Protein AF-0000000071017283 (afdb_homodimer)

Secondary structure (DSSP, 8-state):
-HHHHHHHHHHHHHHHHHHHHHS---HHHHHHHHHHH-TTSS-SHHHHHHHHHHHHHHHHHHHHHHHH-/-HHHHHHHHHHHHHHHHHHHHHS---HHHHHHHHHHH-TTSS-SHHHHHHHHHHHHHHHHHHHHHHHH-

Foldseek 3Di:
DVQQVVLLVQLLVVQVVCCVVPVDGDSPVSSVVVCVVPVPYNPDPVSSVSSVVVNVVVVVVVVVVVVVD/DVQAVVLLVQLLVVQVVCCVVPVDGDSPVSSVVVCVVPVPYNPDPVSSVSSVVVNVVVVVVVVVVVVVD

Nearest PDB structures (foldseek):
  6d4f-assembly1_A  TM=9.561E-01  e=9.253E-03  Homo sapiens
  6d3f-assembly2_B  TM=9.675E-01  e=3.447E-02  Homo sapiens
  2h4v-assembly1_A  TM=8.924E-01  e=2.088E-02  Homo sapiens
  9e9u-assembly1_A  TM=7.235E-01  e=5.422E-01  synthetic construct
  6d4f-assembly1_A  TM=9.552E-01  e=6.217E-03  Homo sapiens

Organism: Stichopus japonicus (NCBI:txid307972)

pLDDT: mean 88.14, std 14.03, range [34.19, 97.69]

InterPro domains:
  IPR000242 Tyrosine-specific protein phosphatase, PTPase domain [PF00102] (1-55)
  IPR000387 Tyrosine-specific protein phosphatases domain [PS50056] (1-49)
  IPR029021 Protein-tyrosine phosphatase-like [G3DSA:3.90.190.10] (1-69)
  IPR029021 Protein-tyrosine phosphatase-like [SSF52799] (1-62)

Sequence (138 aa):
DGASRSGIYVTVCSEINRIKKRQTIHVFDTVKNMKVSNPNAIRTKEDYMMCHQLLNCYLTEMQDYDVIVDGASRSGIYVTVCSEINRIKKRQTIHVFDTVKNMKVSNPNAIRTKEDYMMCHQLLNCYLTEMQDYDVIV

Solvent-accessible surface area (backbone atoms only — not comparable to full-atom values): 7635 Å² total; per-residue (Å²): 106,78,48,40,53,51,33,37,47,53,46,42,46,54,39,54,51,36,32,73,74,68,68,46,83,55,67,67,61,47,48,56,57,51,28,74,82,36,74,63,34,48,76,46,72,66,45,52,50,48,39,52,51,52,51,48,46,51,49,59,54,48,55,56,48,63,66,71,101,105,77,47,39,51,53,32,36,48,54,45,44,46,53,40,52,48,36,34,73,76,67,68,48,82,56,66,67,60,48,49,57,58,49,30,74,81,35,75,63,34,49,76,47,72,66,46,52,49,48,39,52,50,52,52,48,43,50,50,58,55,49,56,56,48,62,67,71,100

Radius of gyration: 14.79 Å; Cα contacts (8 Å, |Δi|>4): 132; chains: 2; bounding box: 29×42×37 Å

Structure (mmCIF, N/CA/C/O backbone):
data_AF-0000000071017283-model_v1
#
loop_
_entity.id
_entity.type
_entity.pdbx_description
1 polymer 'Tyrosine specific protein phosphatases domain-containing protein'
#
loop_
_atom_site.group_PDB
_atom_site.id
_atom_site.type_symbol
_atom_site.label_atom_id
_atom_site.label_alt_id
_atom_site.label_comp_id
_atom_site.label_asym_id
_atom_site.label_entity_id
_atom_site.label_seq_id
_atom_site.pdbx_PDB_ins_code
_atom_site.Cartn_x
_atom_site.Cartn_y
_atom_site.Cartn_z
_atom_site.occupancy
_atom_site.B_iso_or_equiv
_atom_site.auth_seq_id
_atom_site.auth_comp_id
_atom_site.auth_asym_id
_atom_site.auth_atom_id
_atom_site.pdbx_PDB_model_num
ATOM 1 N N . ASP A 1 1 ? -0.747 11.289 9.062 1 64.62 1 ASP A N 1
ATOM 2 C CA . ASP A 1 1 ? -0.234 11.031 10.398 1 64.62 1 ASP A CA 1
ATOM 3 C C . ASP A 1 1 ? 0.114 9.555 10.578 1 64.62 1 ASP A C 1
ATOM 5 O O . ASP A 1 1 ? -0.165 8.734 9.703 1 64.62 1 ASP A O 1
ATOM 9 N N . GLY A 1 2 ? 1.075 9.422 11.633 1 72.12 2 GLY A N 1
ATOM 10 C CA . GLY A 1 2 ? 1.611 8.109 11.961 1 72.12 2 GLY A CA 1
ATOM 11 C C . GLY A 1 2 ? 0.539 7.051 12.109 1 72.12 2 GLY A C 1
ATOM 12 O O . GLY A 1 2 ? 0.711 5.918 11.656 1 72.12 2 GLY A O 1
ATOM 13 N N . ALA A 1 3 ? -0.661 7.352 12.586 1 72.12 3 ALA A N 1
ATOM 14 C CA . ALA A 1 3 ? -1.727 6.395 12.867 1 72.12 3 ALA A CA 1
ATOM 15 C C . ALA A 1 3 ? -2.387 5.914 11.578 1 72.12 3 ALA A C 1
ATOM 17 O O . ALA A 1 3 ? -2.695 4.727 11.438 1 72.12 3 ALA A O 1
ATOM 18 N N . SER A 1 4 ? -2.561 6.812 10.695 1 84.19 4 SER A N 1
ATOM 19 C CA . SER A 1 4 ? -3.172 6.473 9.414 1 84.19 4 SER A CA 1
ATOM 20 C C . SER A 1 4 ? -2.254 5.582 8.578 1 84.19 4 SER A C 1
ATOM 22 O O . SER A 1 4 ? -2.703 4.602 7.988 1 84.19 4 SER A O 1
ATOM 24 N N . ARG A 1 5 ? -1 5.801 8.695 1 88 5 ARG A N 1
ATOM 25 C CA . ARG A 1 5 ? -0.031 5.051 7.902 1 88 5 ARG A CA 1
ATOM 26 C C . ARG A 1 5 ? 0.057 3.604 8.375 1 88 5 ARG A C 1
ATOM 28 O O . ARG A 1 5 ? -0.007 2.674 7.566 1 88 5 ARG A O 1
ATOM 35 N N . SER A 1 6 ? 0.097 3.492 9.75 1 90.25 6 SER A N 1
ATOM 36 C CA . SER A 1 6 ? 0.152 2.148 10.312 1 90.25 6 SER A CA 1
ATOM 37 C C . SER A 1 6 ? -1.127 1.372 10.023 1 90.25 6 SER A C 1
ATOM 39 O O . SER A 1 6 ? -1.079 0.179 9.711 1 90.25 6 SER A O 1
ATOM 41 N N . GLY A 1 7 ? -2.193 2.088 10.125 1 94 7 GLY A N 1
ATOM 42 C CA . GLY A 1 7 ? -3.475 1.465 9.836 1 94 7 GLY A CA 1
ATOM 43 C C . GLY A 1 7 ? -3.58 0.961 8.406 1 94 7 GLY A C 1
ATOM 44 O O . GLY A 1 7 ? -4.055 -0.151 8.172 1 94 7 GLY A O 1
ATOM 45 N N . ILE A 1 8 ? -3.109 1.81 7.488 1 95.81 8 ILE A N 1
ATOM 46 C CA . ILE A 1 8 ? -3.127 1.431 6.082 1 95.81 8 ILE A CA 1
ATOM 47 C C . ILE A 1 8 ? -2.23 0.213 5.863 1 95.81 8 ILE A C 1
ATOM 49 O O . ILE A 1 8 ? -2.631 -0.75 5.207 1 95.81 8 ILE A O 1
ATOM 53 N N . TYR A 1 9 ? -1.138 0.232 6.434 1 96.06 9 TYR A N 1
ATOM 54 C CA . TYR A 1 9 ? -0.184 -0.864 6.301 1 96.06 9 TYR A CA 1
ATOM 55 C C . TYR A 1 9 ? -0.782 -2.17 6.812 1 96.06 9 TYR A C 1
ATOM 57 O O . TYR A 1 9 ? -0.77 -3.182 6.105 1 96.06 9 TYR A O 1
ATOM 65 N N . VAL A 1 10 ? -1.315 -2.158 8 1 96.06 10 VAL A N 1
ATOM 66 C CA . VAL A 1 10 ? -1.856 -3.363 8.617 1 96.06 10 VAL A CA 1
ATOM 67 C C . VAL A 1 10 ? -3.037 -3.879 7.797 1 96.06 10 VAL A C 1
ATOM 69 O O . VAL A 1 10 ? -3.16 -5.082 7.562 1 96.06 10 VAL A O 1
ATOM 72 N N . THR A 1 11 ? -3.91 -3.016 7.379 1 97.19 11 THR A N 1
ATOM 73 C CA . THR A 1 11 ? -5.082 -3.398 6.598 1 97.19 11 THR A CA 1
AT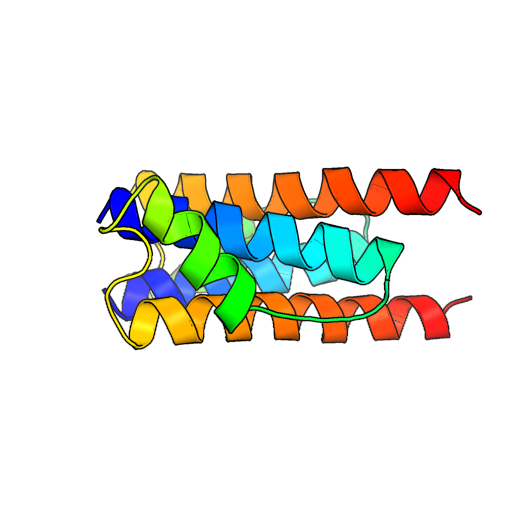OM 74 C C . THR A 1 11 ? -4.664 -4.059 5.289 1 97.19 11 THR A C 1
ATOM 76 O O . THR A 1 11 ? -5.133 -5.152 4.961 1 97.19 11 THR A O 1
ATOM 79 N N . VAL A 1 12 ? -3.707 -3.416 4.582 1 97.56 12 VAL A N 1
ATOM 80 C CA . VAL A 1 12 ? -3.303 -3.873 3.256 1 97.56 12 VAL A CA 1
ATOM 81 C C . VAL A 1 12 ? -2.564 -5.203 3.373 1 97.56 12 VAL A C 1
ATOM 83 O O . VAL A 1 12 ? -2.838 -6.141 2.619 1 97.56 12 VAL A O 1
ATOM 86 N N . CYS A 1 13 ? -1.699 -5.332 4.352 1 96.75 13 CYS A N 1
ATOM 87 C CA . CYS A 1 13 ? -0.951 -6.57 4.547 1 96.75 13 CYS A CA 1
ATOM 88 C C . CYS A 1 13 ? -1.883 -7.715 4.918 1 96.75 13 CYS A C 1
ATOM 90 O O . CYS A 1 13 ? -1.738 -8.828 4.41 1 96.75 13 CYS A O 1
ATOM 92 N N . SER A 1 14 ? -2.809 -7.449 5.789 1 96.62 14 SER A N 1
ATOM 93 C CA . SER A 1 14 ? -3.777 -8.461 6.199 1 96.62 14 SER A CA 1
ATOM 94 C C . SER A 1 14 ? -4.629 -8.922 5.02 1 96.62 14 SER A C 1
ATOM 96 O O . SER A 1 14 ? -4.906 -10.109 4.875 1 96.62 14 SER A O 1
ATOM 98 N N . GLU A 1 15 ? -5.016 -8.016 4.145 1 96.94 15 GLU A N 1
ATOM 99 C CA . GLU A 1 15 ? -5.859 -8.352 3.004 1 96.94 15 GLU A CA 1
ATOM 100 C C . GLU A 1 15 ? -5.078 -9.117 1.941 1 96.94 15 GLU A C 1
ATOM 102 O O . GLU A 1 15 ? -5.609 -10.031 1.307 1 96.94 15 GLU A O 1
ATOM 107 N N . ILE A 1 16 ? -3.816 -8.727 1.716 1 95 16 ILE A N 1
ATOM 108 C CA . ILE A 1 16 ? -2.986 -9.453 0.763 1 95 16 ILE A CA 1
ATOM 109 C C . ILE A 1 16 ? -2.828 -10.906 1.22 1 95 16 ILE A C 1
ATOM 111 O O . ILE A 1 16 ? -2.932 -11.828 0.412 1 95 16 ILE A O 1
ATOM 115 N N . ASN A 1 17 ? -2.605 -11.055 2.512 1 93.88 17 ASN A N 1
ATOM 116 C CA . ASN A 1 17 ? -2.508 -12.398 3.072 1 93.88 17 ASN A CA 1
ATOM 117 C C . ASN A 1 17 ? -3.793 -13.195 2.857 1 93.88 17 ASN A C 1
ATOM 119 O O . ASN A 1 17 ? -3.75 -14.375 2.506 1 93.88 17 ASN A O 1
ATOM 123 N N . ARG A 1 18 ? -4.906 -12.594 3.068 1 93.19 18 ARG A N 1
ATOM 124 C CA . ARG A 1 18 ? -6.211 -13.234 2.91 1 93.19 18 ARG A CA 1
ATOM 125 C C . ARG A 1 18 ? -6.453 -13.625 1.457 1 93.19 18 ARG A C 1
ATOM 127 O O . ARG A 1 18 ? -6.98 -14.711 1.181 1 93.19 18 ARG A O 1
ATOM 134 N N . ILE A 1 19 ? -6.105 -12.703 0.519 1 91.62 19 ILE A N 1
ATOM 135 C CA . ILE A 1 19 ? -6.273 -12.977 -0.905 1 91.62 19 ILE A CA 1
ATOM 136 C C . ILE A 1 19 ? -5.488 -14.227 -1.29 1 91.62 19 ILE A C 1
ATOM 138 O O . ILE A 1 19 ? -5.984 -15.07 -2.037 1 91.62 19 ILE A O 1
ATOM 142 N N . LYS A 1 20 ? -4.383 -14.305 -0.807 1 85.25 20 LYS A N 1
ATOM 143 C CA . LYS A 1 20 ? -3.512 -15.445 -1.096 1 85.25 20 LYS A CA 1
ATOM 144 C C . LYS A 1 20 ? -4.129 -16.75 -0.602 1 85.25 20 LYS A C 1
ATOM 146 O O . LYS A 1 20 ? -4.051 -17.766 -1.281 1 85.25 20 LYS A O 1
ATOM 151 N N . LYS A 1 21 ? -4.746 -16.688 0.571 1 88.88 21 LYS A N 1
ATOM 152 C CA . LYS A 1 21 ? -5.227 -17.891 1.242 1 88.88 21 LYS A CA 1
ATOM 153 C C . LYS A 1 21 ? -6.656 -18.219 0.822 1 88.88 21 LYS A C 1
ATOM 155 O O . LYS A 1 21 ? -7.016 -19.391 0.694 1 88.88 21 LYS A O 1
ATOM 160 N N . ARG A 1 22 ? -7.473 -17.188 0.656 1 90.12 22 ARG A N 1
ATOM 161 C CA . ARG A 1 22 ? -8.906 -17.406 0.522 1 90.12 22 ARG A CA 1
ATOM 162 C C . ARG A 1 22 ? -9.438 -16.797 -0.768 1 90.12 22 ARG A C 1
ATOM 164 O O . ARG A 1 22 ? -10.594 -17 -1.131 1 90.12 22 ARG A O 1
ATOM 171 N N . GLN A 1 23 ? -8.688 -15.969 -1.414 1 90.38 23 GLN A N 1
ATOM 172 C CA . GLN A 1 23 ? -9.078 -15.297 -2.65 1 90.38 23 GLN A CA 1
ATOM 173 C C . GLN A 1 23 ? -10.289 -14.398 -2.43 1 90.38 23 GLN A C 1
ATOM 175 O O . GLN A 1 23 ? -11.219 -14.383 -3.246 1 90.38 23 GLN A O 1
ATOM 180 N N . THR A 1 24 ? -10.336 -13.852 -1.323 1 93.69 24 THR A N 1
ATOM 181 C CA . THR A 1 24 ? -11.383 -12.898 -0.967 1 93.69 24 THR A CA 1
ATOM 182 C C . THR A 1 24 ? -10.781 -11.641 -0.339 1 93.69 24 THR A C 1
ATOM 184 O O . THR A 1 24 ? -9.633 -11.648 0.093 1 93.69 24 THR A O 1
ATOM 187 N N . ILE A 1 25 ? -11.594 -10.531 -0.372 1 95.19 25 ILE A N 1
ATOM 188 C CA . ILE A 1 25 ? -11.18 -9.258 0.211 1 95.19 25 ILE A CA 1
ATOM 189 C C . ILE A 1 25 ? -12.289 -8.719 1.113 1 95.19 25 ILE A C 1
ATOM 191 O O . ILE A 1 25 ? -13.461 -8.711 0.727 1 95.19 25 ILE A O 1
ATOM 195 N N . HIS A 1 26 ? -11.922 -8.297 2.367 1 96.81 26 HIS A N 1
ATOM 196 C CA . HIS A 1 26 ? -12.859 -7.75 3.344 1 96.81 26 HIS A CA 1
ATOM 197 C C . HIS A 1 26 ? -12.258 -6.543 4.062 1 96.81 26 HIS A C 1
ATOM 199 O O . HIS A 1 26 ? -12.055 -6.582 5.277 1 96.81 26 HIS A O 1
ATOM 205 N N . VAL A 1 27 ? -12.102 -5.457 3.32 1 97 27 VAL A N 1
ATOM 206 C CA . VAL A 1 27 ? -11.422 -4.285 3.852 1 97 27 VAL 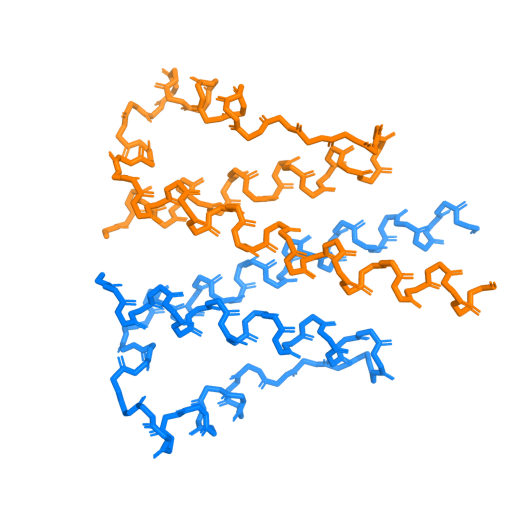A CA 1
ATOM 207 C C . VAL A 1 27 ? -12.219 -3.701 5.016 1 97 27 VAL A C 1
ATOM 209 O O . VAL A 1 27 ? -11.648 -3.354 6.055 1 97 27 VAL A O 1
ATOM 212 N N . PHE A 1 28 ? -13.555 -3.674 4.844 1 95.12 28 PHE A N 1
ATOM 213 C CA . PHE A 1 28 ? -14.398 -3.086 5.875 1 95.12 28 PHE A CA 1
ATOM 214 C C . PHE A 1 28 ? -14.258 -3.846 7.191 1 95.12 28 PHE A C 1
ATOM 216 O O . PHE A 1 28 ? -14.047 -3.24 8.242 1 95.12 28 PHE A O 1
ATOM 223 N N . ASP A 1 29 ? -14.352 -5.129 7.086 1 96.75 29 ASP A N 1
ATOM 224 C CA . ASP A 1 29 ? -14.25 -5.957 8.281 1 96.75 29 ASP A CA 1
ATOM 225 C C . ASP A 1 29 ? -12.852 -5.867 8.891 1 96.75 29 ASP A C 1
ATOM 227 O O . ASP A 1 29 ? -12.703 -5.863 10.117 1 96.75 29 ASP A O 1
ATOM 231 N N . THR A 1 30 ? -11.867 -5.883 8.055 1 96.88 30 THR A N 1
ATOM 232 C CA . THR A 1 30 ? -10.492 -5.785 8.523 1 96.88 30 THR A CA 1
ATOM 233 C C . THR A 1 30 ? -10.266 -4.484 9.297 1 96.88 30 THR A C 1
ATOM 235 O O . THR A 1 30 ? -9.695 -4.492 10.383 1 96.88 30 THR A O 1
ATOM 238 N N . VAL A 1 31 ? -10.758 -3.361 8.766 1 96.19 31 VAL A N 1
ATOM 239 C CA . VAL A 1 31 ? -10.617 -2.057 9.406 1 96.19 31 VAL A CA 1
ATOM 240 C C . VAL A 1 31 ? -11.414 -2.033 10.711 1 96.19 31 VAL A C 1
ATOM 242 O O . VAL A 1 31 ? -10.93 -1.538 11.734 1 96.19 31 VAL A O 1
ATOM 245 N N . LYS A 1 32 ? -12.609 -2.484 10.625 1 95.56 32 LYS A N 1
ATOM 246 C CA . LYS A 1 32 ? -13.461 -2.547 11.812 1 95.56 32 LYS A CA 1
ATOM 247 C C . LYS A 1 32 ? -12.758 -3.283 12.945 1 95.56 32 LYS A C 1
ATOM 249 O O . LYS A 1 32 ? -12.766 -2.822 14.094 1 95.56 32 LYS A O 1
ATOM 254 N N . ASN A 1 33 ? -12.203 -4.43 12.648 1 95.62 33 ASN A N 1
ATOM 255 C CA . ASN A 1 33 ? -11.492 -5.227 13.648 1 95.62 33 ASN A CA 1
ATOM 256 C C . ASN A 1 33 ? -10.25 -4.504 14.156 1 95.62 33 ASN A C 1
ATOM 258 O O . ASN A 1 33 ? -9.93 -4.574 15.344 1 95.62 33 ASN A O 1
ATOM 262 N N . MET A 1 34 ? -9.5 -3.912 13.258 1 93.88 34 MET A N 1
ATOM 263 C CA . MET A 1 34 ? -8.297 -3.16 13.609 1 93.88 34 MET A CA 1
ATOM 264 C C . MET A 1 34 ? -8.625 -2.025 14.578 1 93.88 34 MET A C 1
ATOM 266 O O . MET A 1 34 ? -7.852 -1.732 15.484 1 93.88 34 MET A O 1
ATOM 270 N N . LYS A 1 35 ? -9.797 -1.426 14.477 1 94.19 35 LYS A N 1
ATOM 271 C CA . LYS A 1 35 ? -10.188 -0.267 15.273 1 94.19 35 LYS A CA 1
ATOM 272 C C . LYS A 1 35 ? -10.578 -0.679 16.688 1 94.19 35 LYS A C 1
ATOM 274 O O . LYS A 1 35 ? -10.656 0.163 17.578 1 94.19 35 LYS A O 1
ATOM 279 N N . VAL A 1 36 ? -10.836 -1.895 16.875 1 94.31 36 VAL A N 1
ATOM 280 C CA . VAL A 1 36 ? -11.062 -2.404 18.219 1 94.31 36 VAL A CA 1
ATOM 281 C C . VAL A 1 36 ? -9.836 -2.123 19.094 1 94.31 36 VAL A C 1
ATOM 283 O O . VAL A 1 36 ? -9.969 -1.748 20.266 1 94.31 36 VAL A O 1
ATOM 286 N N . SER A 1 37 ? -8.625 -2.367 18.484 1 91.62 37 SER A N 1
ATOM 287 C CA . SER A 1 37 ? -7.379 -2.162 19.219 1 91.62 37 SER A CA 1
ATOM 288 C C . SER A 1 37 ? -6.863 -0.737 19.047 1 91.62 37 SER A C 1
ATOM 290 O O . SER A 1 37 ? -6.172 -0.21 19.922 1 91.62 37 SER A O 1
ATOM 292 N N . ASN A 1 38 ? -7.09 -0.089 17.969 1 92.62 38 ASN A N 1
ATOM 293 C CA . ASN A 1 38 ? -6.672 1.276 17.672 1 92.62 38 ASN A CA 1
ATOM 294 C C . ASN A 1 38 ? -7.789 2.072 17 1 92.62 38 ASN A C 1
ATOM 296 O O . ASN A 1 38 ? -7.859 2.143 15.773 1 92.62 38 ASN A O 1
ATOM 300 N N . PRO A 1 39 ? -8.586 2.68 17.766 1 92.5 39 PRO A N 1
ATOM 301 C CA . PRO A 1 39 ? -9.758 3.383 17.25 1 92.5 39 PRO A CA 1
ATOM 302 C C . PRO A 1 39 ? -9.383 4.512 16.281 1 92.5 39 PRO A C 1
ATOM 304 O O . PRO A 1 39 ? -10.234 4.977 15.516 1 92.5 39 PRO A O 1
ATOM 307 N N . ASN A 1 40 ? -8.117 4.852 16.281 1 90.12 40 ASN A N 1
ATOM 308 C CA . ASN A 1 40 ? -7.711 5.996 15.461 1 90.12 40 ASN A CA 1
ATOM 309 C C . ASN A 1 40 ? -7.027 5.551 14.172 1 90.12 40 ASN A C 1
ATOM 311 O O . ASN A 1 40 ? -6.512 6.379 13.422 1 90.12 40 ASN A O 1
ATOM 315 N N . ALA A 1 41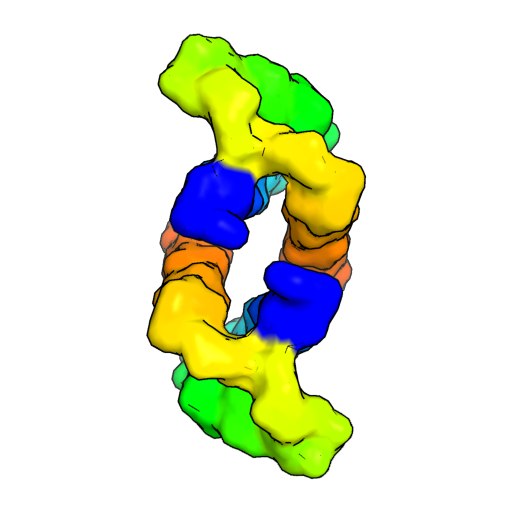 ? -7.086 4.23 14.031 1 89.5 41 ALA A N 1
ATOM 316 C CA . ALA A 1 41 ? -6.547 3.721 12.773 1 89.5 41 ALA A CA 1
ATOM 317 C C . ALA A 1 41 ? -7.48 4.031 11.609 1 89.5 41 ALA A C 1
ATOM 319 O O . ALA A 1 41 ? -8.703 3.912 11.734 1 89.5 41 ALA A O 1
ATOM 320 N N . ILE A 1 42 ? -7.004 4.414 10.539 1 89.56 42 ILE A N 1
ATOM 321 C CA . ILE A 1 42 ? -7.789 4.688 9.344 1 89.56 42 ILE A CA 1
ATOM 322 C C . ILE A 1 42 ? -8.914 5.668 9.68 1 89.56 42 ILE A C 1
ATOM 324 O O . ILE A 1 42 ? -10.023 5.25 10.023 1 89.56 42 ILE A O 1
ATOM 328 N N . ARG A 1 43 ? -8.844 6.832 9.602 1 85.88 43 ARG A N 1
ATOM 329 C CA . ARG A 1 43 ? -9.766 7.84 10.109 1 85.88 43 ARG A CA 1
ATOM 330 C C . ARG A 1 43 ? -10.492 8.539 8.969 1 85.88 43 ARG A C 1
ATOM 332 O O . ARG A 1 43 ? -11.664 8.914 9.109 1 85.88 43 ARG A O 1
ATOM 339 N N . THR A 1 44 ? -9.867 8.695 7.977 1 87.44 44 THR A N 1
ATOM 340 C CA . THR A 1 44 ? -10.453 9.508 6.914 1 87.44 44 THR A CA 1
ATOM 341 C C . THR A 1 44 ? -10.883 8.633 5.742 1 87.44 44 THR A C 1
ATOM 343 O O . THR A 1 44 ? -10.398 7.516 5.582 1 87.44 44 THR A O 1
ATOM 346 N N . LYS A 1 45 ? -11.828 9.109 5.012 1 91 45 LYS A N 1
ATOM 347 C CA . LYS A 1 45 ? -12.227 8.477 3.758 1 91 45 LYS A CA 1
ATOM 348 C C . LYS A 1 45 ? -11.023 8.266 2.842 1 91 45 LYS A C 1
ATOM 350 O O . LYS A 1 45 ? -10.953 7.27 2.117 1 91 45 LYS A O 1
ATOM 355 N N . GLU A 1 46 ? -10.133 9.203 2.857 1 90.69 46 GLU A N 1
ATOM 356 C CA . GLU A 1 46 ? -8.938 9.117 2.02 1 90.69 46 GLU A CA 1
ATOM 357 C C . GLU A 1 46 ? -8.062 7.934 2.418 1 90.69 46 GLU A C 1
ATOM 359 O O . GLU A 1 46 ? -7.48 7.27 1.561 1 90.69 46 GLU A O 1
ATOM 364 N N . ASP A 1 47 ? -7.98 7.691 3.695 1 92.69 47 ASP A N 1
ATOM 365 C CA . ASP A 1 47 ? -7.234 6.531 4.176 1 92.69 47 ASP A CA 1
ATOM 366 C C . ASP A 1 47 ? -7.852 5.23 3.662 1 92.69 47 ASP A C 1
ATOM 368 O O . ASP A 1 47 ? -7.137 4.324 3.23 1 92.69 47 ASP A O 1
ATOM 372 N N . TYR A 1 48 ? -9.18 5.281 3.75 1 93.25 48 TYR A N 1
ATOM 373 C CA . TYR A 1 48 ? -9.914 4.102 3.303 1 93.25 48 TYR A CA 1
ATOM 374 C C . TYR A 1 48 ? -9.719 3.873 1.808 1 93.25 48 TYR A C 1
ATOM 376 O O . TYR A 1 48 ? -9.492 2.744 1.372 1 93.25 48 TYR A O 1
ATOM 384 N N . MET A 1 49 ? -9.797 4.871 1.073 1 94.5 49 MET A N 1
ATOM 385 C CA . MET A 1 49 ? -9.609 4.801 -0.374 1 94.5 49 MET A CA 1
ATOM 386 C C . MET A 1 49 ? -8.203 4.324 -0.72 1 94.5 49 MET A C 1
ATOM 388 O O . MET A 1 49 ? -8.016 3.562 -1.671 1 94.5 49 MET A O 1
ATOM 392 N N . MET A 1 50 ? -7.246 4.746 0.025 1 95.12 50 MET A N 1
ATOM 393 C CA . MET A 1 50 ? -5.867 4.328 -0.204 1 95.12 50 MET A CA 1
ATOM 394 C C . MET A 1 50 ? -5.719 2.818 -0.043 1 95.12 50 MET A C 1
ATOM 396 O O . MET A 1 50 ? -5.016 2.174 -0.822 1 95.12 50 MET A O 1
ATOM 400 N N . CYS A 1 51 ? -6.375 2.22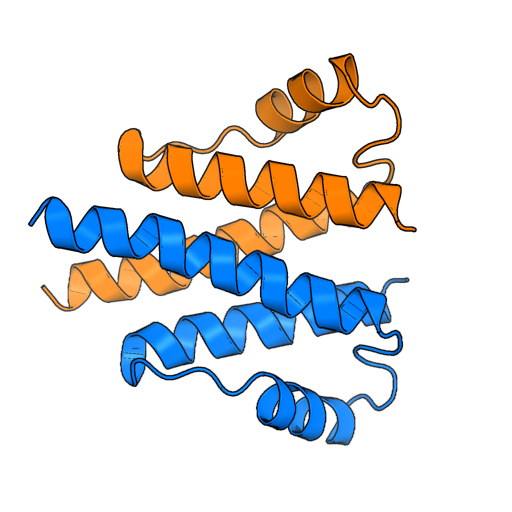1 0.937 1 96.88 51 CYS A N 1
ATOM 401 C CA . CYS A 1 51 ? -6.367 0.773 1.117 1 96.88 51 CYS A CA 1
ATOM 402 C C . CYS A 1 51 ? -6.887 0.065 -0.127 1 96.88 51 CYS A C 1
ATOM 404 O O . CYS A 1 51 ? -6.258 -0.868 -0.626 1 96.88 51 CYS A O 1
ATOM 406 N N . HIS A 1 52 ? -7.98 0.614 -0.618 1 97.12 52 HIS A N 1
ATOM 407 C CA . HIS A 1 52 ? -8.586 0.008 -1.798 1 97.12 52 HIS A CA 1
ATOM 408 C C . HIS A 1 52 ? -7.68 0.153 -3.018 1 97.12 52 HIS A C 1
ATOM 410 O O . HIS A 1 52 ? -7.535 -0.785 -3.805 1 97.12 52 HIS A O 1
ATOM 416 N N . GLN A 1 53 ? -7.152 1.24 -3.195 1 96.94 53 GLN A N 1
ATOM 417 C CA . GLN A 1 53 ? -6.289 1.499 -4.344 1 96.94 53 GLN A CA 1
ATOM 418 C C . GLN A 1 53 ? -5.082 0.566 -4.344 1 96.94 53 GLN A C 1
ATOM 420 O O . GLN A 1 53 ? -4.754 -0.035 -5.367 1 96.94 53 GLN A O 1
ATOM 425 N N . LEU A 1 54 ? -4.426 0.43 -3.232 1 97.69 54 LEU A N 1
ATOM 426 C CA . LEU A 1 54 ? -3.246 -0.423 -3.117 1 97.69 54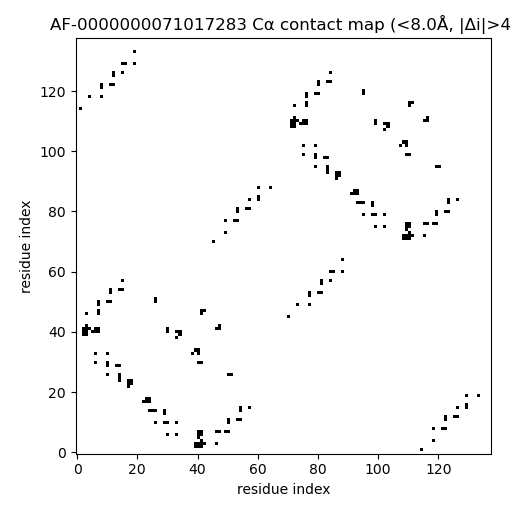 LEU A CA 1
ATOM 427 C C . LEU A 1 54 ? -3.605 -1.884 -3.367 1 97.69 54 LEU A C 1
ATOM 429 O O . LEU A 1 54 ? -2.883 -2.594 -4.07 1 97.69 54 LEU A O 1
ATOM 433 N N . LEU A 1 55 ? -4.762 -2.334 -2.826 1 96.88 55 LEU A N 1
ATOM 434 C CA . LEU A 1 55 ? -5.191 -3.717 -3.004 1 96.88 55 LEU A CA 1
ATOM 435 C C . LEU A 1 55 ? -5.582 -3.982 -4.453 1 96.88 55 LEU A C 1
ATOM 437 O O . LEU A 1 55 ? -5.324 -5.066 -4.984 1 96.88 55 LEU A O 1
ATOM 441 N N . ASN A 1 56 ? -6.195 -2.98 -5.094 1 95.62 56 ASN A N 1
ATOM 442 C CA . ASN A 1 56 ? -6.512 -3.107 -6.512 1 95.62 56 ASN A CA 1
ATOM 443 C C . ASN A 1 56 ? -5.25 -3.215 -7.363 1 95.62 56 ASN A C 1
ATOM 445 O O . ASN A 1 56 ? -5.203 -3.988 -8.32 1 95.62 56 ASN A O 1
ATOM 449 N N . CYS A 1 57 ? -4.285 -2.418 -7.078 1 95.56 57 CYS A N 1
ATOM 450 C CA . CYS A 1 57 ? -2.994 -2.512 -7.75 1 95.56 57 CYS A CA 1
ATOM 451 C C . CYS A 1 57 ? -2.412 -3.914 -7.617 1 95.56 57 CYS A C 1
ATOM 453 O O . CYS A 1 57 ? -1.973 -4.504 -8.609 1 95.56 57 CYS A O 1
ATOM 455 N N . TYR A 1 58 ? -2.418 -4.426 -6.41 1 94.25 58 TYR A N 1
ATOM 456 C CA . TYR A 1 58 ? -1.925 -5.773 -6.152 1 94.25 58 TYR A CA 1
ATOM 457 C C . TYR A 1 58 ? -2.66 -6.797 -7.016 1 94.25 58 TYR A C 1
ATOM 459 O O . TYR A 1 58 ? -2.033 -7.637 -7.66 1 94.25 58 TYR A O 1
ATOM 467 N N . LEU A 1 59 ? -3.926 -6.773 -7.066 1 91.25 59 LEU A N 1
ATOM 468 C CA . LEU A 1 59 ? -4.754 -7.723 -7.801 1 91.25 59 LEU A CA 1
ATOM 469 C C . LEU A 1 59 ? -4.5 -7.621 -9.305 1 91.25 59 LEU A C 1
ATOM 471 O O . LEU A 1 59 ? -4.434 -8.641 -9.992 1 91.25 59 LEU A O 1
ATOM 475 N N . THR A 1 60 ? -4.398 -6.41 -9.75 1 92.19 60 THR A N 1
ATOM 476 C CA . THR A 1 60 ? -4.164 -6.172 -11.172 1 92.19 60 THR A CA 1
ATOM 477 C C . THR A 1 60 ? -2.826 -6.762 -11.602 1 92.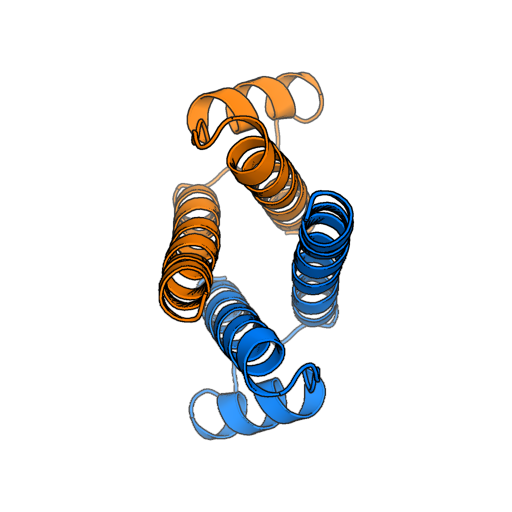19 60 THR A C 1
ATOM 479 O O . THR A 1 60 ? -2.736 -7.406 -12.648 1 92.19 60 THR A O 1
ATOM 482 N N . GLU A 1 61 ? -1.851 -6.594 -10.766 1 88.25 61 GLU A N 1
ATOM 483 C CA . GLU A 1 61 ? -0.521 -7.09 -11.109 1 88.25 61 GLU A CA 1
ATOM 484 C C . GLU A 1 61 ? -0.436 -8.602 -10.945 1 88.25 61 GLU A C 1
ATOM 486 O O . GLU A 1 61 ? 0.295 -9.273 -11.68 1 88.25 61 GLU A O 1
ATOM 491 N N . MET A 1 62 ? -1.144 -9.227 -9.969 1 81.19 62 MET A N 1
ATOM 492 C CA . MET A 1 62 ? -1.157 -10.672 -9.742 1 81.19 62 MET A CA 1
ATOM 493 C C . MET A 1 62 ? -1.869 -11.398 -10.875 1 81.19 62 MET A C 1
ATOM 495 O O . MET A 1 62 ? -1.516 -12.523 -11.219 1 81.19 62 MET A O 1
ATOM 499 N N . GLN A 1 63 ? -2.977 -10.844 -11.32 1 77.75 63 GLN A N 1
ATOM 500 C CA . GLN A 1 63 ? -3.695 -11.453 -12.43 1 77.75 63 GLN A CA 1
ATOM 501 C C . GLN A 1 63 ? -2.791 -11.617 -13.648 1 77.75 63 GLN A C 1
ATOM 503 O O . GLN A 1 63 ? -2.902 -12.594 -14.391 1 77.75 63 GLN A O 1
ATOM 508 N N . ASP A 1 64 ? -1.911 -10.781 -13.844 1 66.25 64 ASP A N 1
ATOM 509 C CA . ASP A 1 64 ? -0.952 -10.906 -14.938 1 66.25 64 ASP A CA 1
ATOM 510 C C . ASP A 1 64 ? -0.011 -12.086 -14.711 1 66.25 64 ASP A C 1
ATOM 512 O O . ASP A 1 64 ? 0.511 -12.656 -15.664 1 66.25 64 ASP A O 1
ATOM 516 N N . TYR A 1 65 ? 0.213 -12.453 -13.477 1 57.31 65 TYR A N 1
ATOM 517 C CA . TYR A 1 65 ? 1.011 -13.633 -13.18 1 57.31 65 TYR A CA 1
ATOM 518 C C . TYR A 1 65 ? 0.287 -14.906 -13.609 1 57.31 65 TYR A C 1
ATOM 520 O O . TYR A 1 65 ? 0.912 -15.844 -14.109 1 57.31 65 TYR A O 1
ATOM 528 N N . ASP A 1 66 ? -0.964 -15.086 -13.148 1 50.59 66 ASP A N 1
ATOM 529 C CA . ASP A 1 66 ? -1.707 -16.281 -13.547 1 50.59 66 ASP A CA 1
ATOM 530 C C . ASP A 1 66 ? -1.705 -16.438 -15.062 1 50.59 66 ASP A C 1
ATOM 532 O O . ASP A 1 66 ? -1.754 -17.562 -15.57 1 50.59 66 ASP A O 1
ATOM 536 N N . VAL A 1 67 ? -1.636 -15.344 -15.836 1 42.47 67 VAL A N 1
ATOM 537 C CA . VAL A 1 67 ? -1.574 -15.523 -17.281 1 42.47 67 VAL A CA 1
ATOM 538 C C . VAL A 1 67 ? -0.212 -16.094 -17.672 1 42.47 67 VAL A C 1
ATOM 540 O O . VAL A 1 67 ? -0.074 -16.719 -18.734 1 42.47 67 VAL A O 1
ATOM 543 N N . ILE A 1 68 ? 0.757 -15.773 -16.953 1 39.84 68 ILE A N 1
ATOM 544 C CA . ILE A 1 68 ? 2.055 -16.25 -17.406 1 39.84 68 ILE A CA 1
ATOM 545 C C . ILE A 1 68 ? 2.236 -17.719 -17.016 1 39.84 68 ILE A C 1
ATOM 547 O O . ILE A 1 68 ? 3.094 -18.406 -17.562 1 39.84 68 ILE A O 1
ATOM 551 N N . VAL A 1 69 ? 1.437 -18.297 -16.047 1 34.5 69 VAL A N 1
ATOM 552 C CA . VAL A 1 69 ? 1.645 -19.734 -15.922 1 34.5 69 VAL A CA 1
ATOM 553 C C . VAL A 1 69 ? 0.831 -20.484 -16.984 1 34.5 69 VAL A C 1
ATOM 555 O O . VAL A 1 69 ? -0.317 -20.125 -17.25 1 34.5 69 VAL A O 1
ATOM 558 N N . ASP B 1 1 ? -1.272 13.969 3.654 1 65.31 1 ASP B N 1
ATOM 559 C CA . ASP B 1 1 ? -1.876 14.781 2.607 1 65.31 1 ASP B CA 1
ATOM 560 C C . ASP B 1 1 ? -1.986 14.008 1.297 1 65.31 1 ASP B C 1
ATOM 562 O O . ASP B 1 1 ? -1.497 12.883 1.194 1 65.31 1 ASP B O 1
ATOM 566 N N . GLY B 1 2 ? -3.002 14.602 0.49 1 73 2 GLY B N 1
ATOM 567 C CA . GLY B 1 2 ? -3.334 14.008 -0.792 1 73 2 GLY B CA 1
ATOM 568 C C . GLY B 1 2 ? -2.113 13.688 -1.638 1 73 2 GLY B C 1
ATOM 569 O O . GLY B 1 2 ? -2.051 12.641 -2.281 1 73 2 GLY B O 1
ATOM 570 N N . ALA B 1 3 ? -1.029 14.445 -1.582 1 71.94 3 ALA B N 1
ATOM 571 C CA . ALA B 1 3 ? 0.156 14.289 -2.422 1 71.94 3 ALA B CA 1
ATOM 572 C C . ALA B 1 3 ? 1 13.102 -1.975 1 71.94 3 ALA B C 1
ATOM 574 O O . ALA B 1 3 ? 1.517 12.352 -2.807 1 71.94 3 ALA B O 1
ATOM 575 N N . SER B 1 4 ? 1.08 12.945 -0.715 1 84.19 4 SER B N 1
ATOM 576 C CA . SER B 1 4 ? 1.851 11.836 -0.169 1 84.19 4 SER B CA 1
ATOM 577 C C . SER B 1 4 ? 1.17 10.5 -0.451 1 84.19 4 SER B C 1
ATOM 579 O O . SER B 1 4 ? 1.829 9.531 -0.835 1 84.19 4 SER B O 1
ATOM 581 N N . ARG B 1 5 ? -0.108 10.5 -0.446 1 87.94 5 ARG B N 1
ATOM 582 C CA . ARG B 1 5 ? -0.863 9.266 -0.647 1 87.94 5 ARG B CA 1
ATOM 583 C C . ARG B 1 5 ? -0.744 8.781 -2.088 1 87.94 5 ARG B C 1
ATOM 585 O O . ARG B 1 5 ? -0.455 7.609 -2.33 1 87.94 5 ARG B O 1
ATOM 592 N N . SER B 1 6 ? -0.896 9.805 -3.01 1 90.25 6 SER B N 1
ATOM 593 C CA . SER B 1 6 ? -0.773 9.453 -4.422 1 90.25 6 SER B CA 1
ATOM 594 C C . SER B 1 6 ? 0.641 8.992 -4.754 1 90.25 6 SER B C 1
ATOM 596 O O . SER B 1 6 ? 0.825 8.047 -5.523 1 90.25 6 SER B O 1
ATOM 598 N N . GLY B 1 7 ? 1.561 9.688 -4.156 1 94.06 7 GLY B N 1
ATOM 599 C CA . GLY B 1 7 ? 2.949 9.312 -4.367 1 94.06 7 GLY B CA 1
ATOM 600 C C . GLY B 1 7 ? 3.264 7.902 -3.902 1 94.06 7 GLY B C 1
ATOM 601 O O . GLY B 1 7 ? 3.938 7.148 -4.605 1 94.06 7 GLY B O 1
ATOM 602 N N . ILE B 1 8 ? 2.742 7.582 -2.715 1 95.88 8 ILE B N 1
ATOM 603 C CA . ILE B 1 8 ? 2.949 6.246 -2.17 1 95.88 8 ILE B CA 1
ATOM 604 C C . ILE B 1 8 ? 2.295 5.211 -3.082 1 95.88 8 ILE B C 1
ATOM 606 O O . ILE B 1 8 ? 2.91 4.195 -3.422 1 95.88 8 ILE B O 1
ATOM 610 N N . TYR B 1 9 ? 1.162 5.473 -3.494 1 96.12 9 TYR B N 1
ATOM 611 C CA . TYR B 1 9 ? 0.422 4.566 -4.367 1 96.12 9 TYR B CA 1
ATOM 612 C C . TYR B 1 9 ? 1.184 4.312 -5.664 1 96.12 9 TYR B C 1
ATOM 614 O O . TYR B 1 9 ? 1.405 3.162 -6.047 1 96.12 9 TYR B O 1
ATOM 622 N N . VAL B 1 10 ? 1.603 5.352 -6.332 1 96.19 10 VAL B N 1
ATOM 623 C CA . VAL B 1 10 ? 2.281 5.234 -7.617 1 96.19 10 VAL B CA 1
ATOM 624 C C . VAL B 1 10 ? 3.604 4.492 -7.438 1 96.19 10 VAL B C 1
ATOM 626 O O . VAL B 1 10 ? 3.947 3.621 -8.242 1 96.19 10 VAL B O 1
ATOM 629 N N . THR B 1 11 ? 4.344 4.816 -6.422 1 97.31 11 THR B N 1
ATOM 630 C CA . THR B 1 11 ? 5.633 4.18 -6.156 1 97.31 11 THR B CA 1
ATOM 631 C C . THR B 1 11 ? 5.453 2.682 -5.93 1 97.31 11 THR B C 1
ATOM 633 O O . THR B 1 11 ? 6.125 1.868 -6.57 1 97.31 11 THR B O 1
ATOM 636 N N . VAL B 1 12 ? 4.469 2.326 -5.078 1 97.62 12 VAL B N 1
ATOM 637 C CA . VAL B 1 12 ? 4.27 0.936 -4.676 1 97.62 12 VAL B CA 1
ATOM 638 C C . VAL B 1 12 ? 3.762 0.124 -5.867 1 97.62 12 VAL B C 1
ATOM 640 O O . VAL B 1 12 ? 4.258 -0.972 -6.137 1 97.62 12 VAL B O 1
ATOM 643 N N . CYS B 1 13 ? 2.85 0.68 -6.621 1 96.88 13 CYS B N 1
ATOM 644 C CA . CYS B 1 13 ? 2.309 -0.016 -7.785 1 96.88 13 CYS B CA 1
ATOM 645 C C . CYS B 1 13 ? 3.383 -0.226 -8.844 1 96.88 13 CYS B C 1
ATOM 647 O O . CYS B 1 13 ? 3.479 -1.305 -9.43 1 96.88 13 CYS B O 1
ATOM 649 N N . SER B 1 14 ? 4.18 0.785 -9.07 1 96.69 14 SER B N 1
ATOM 650 C CA . SER B 1 14 ? 5.27 0.687 -10.039 1 96.69 14 SER B CA 1
ATOM 651 C C . SER B 1 14 ? 6.285 -0.369 -9.617 1 96.69 14 SER B C 1
ATOM 653 O O . SER B 1 14 ? 6.773 -1.132 -10.453 1 96.69 14 SER B O 1
ATOM 655 N N . GLU B 1 15 ? 6.586 -0.462 -8.359 1 96.94 15 GLU B N 1
ATOM 656 C CA . GLU B 1 15 ? 7.574 -1.413 -7.863 1 96.94 15 GLU B CA 1
ATOM 657 C C . GLU B 1 15 ? 7.035 -2.84 -7.898 1 96.94 15 GLU B C 1
ATOM 659 O O . GLU B 1 15 ? 7.773 -3.781 -8.195 1 96.94 15 GLU B O 1
ATOM 664 N N . ILE B 1 16 ? 5.75 -3.02 -7.566 1 95.06 16 ILE B N 1
ATOM 665 C CA . ILE B 1 16 ? 5.152 -4.348 -7.641 1 95.06 16 ILE B CA 1
ATOM 666 C C . ILE B 1 16 ? 5.207 -4.859 -9.078 1 95.06 16 ILE B C 1
ATOM 668 O O . ILE B 1 16 ? 5.543 -6.02 -9.312 1 95.06 16 ILE B O 1
ATOM 672 N N . ASN B 1 17 ? 4.891 -3.973 -9.992 1 93.94 17 ASN B N 1
ATOM 673 C CA . ASN B 1 17 ? 4.977 -4.328 -11.406 1 93.94 17 ASN B CA 1
ATOM 674 C C . ASN B 1 17 ? 6.395 -4.734 -11.797 1 93.94 17 ASN B C 1
ATOM 676 O O . ASN B 1 17 ? 6.586 -5.711 -12.523 1 93.94 17 ASN B O 1
ATOM 680 N N . ARG B 1 18 ? 7.363 -4.016 -11.359 1 93.19 18 ARG B N 1
ATOM 681 C CA . ARG B 1 18 ? 8.766 -4.285 -11.664 1 93.19 18 ARG B CA 1
ATOM 682 C C . ARG B 1 18 ? 9.203 -5.625 -11.078 1 93.19 18 ARG B C 1
ATOM 684 O O . ARG B 1 18 ? 9.93 -6.383 -11.727 1 93.19 18 ARG B O 1
ATOM 691 N N . ILE B 1 19 ? 8.789 -5.891 -9.805 1 91.69 19 ILE B N 1
ATOM 692 C CA . ILE B 1 19 ? 9.133 -7.145 -9.141 1 91.69 19 ILE B CA 1
ATOM 693 C C . ILE B 1 19 ? 8.609 -8.32 -9.969 1 91.69 19 ILE B C 1
ATOM 695 O O . ILE B 1 19 ? 9.312 -9.32 -10.148 1 91.69 19 ILE B O 1
ATOM 699 N N . LYS B 1 20 ? 7.496 -8.188 -10.43 1 85.19 20 LYS B N 1
ATOM 700 C CA . LYS B 1 20 ? 6.863 -9.234 -11.227 1 85.19 20 LYS B CA 1
ATOM 701 C C . LYS B 1 20 ? 7.648 -9.5 -12.508 1 85.19 20 LYS B C 1
ATOM 703 O O . LYS B 1 20 ? 7.809 -10.648 -12.922 1 85.19 20 LYS B O 1
ATOM 708 N N . LYS B 1 21 ? 8.125 -8.422 -13.109 1 88.94 21 LYS B N 1
ATOM 709 C CA . LYS B 1 21 ? 8.742 -8.508 -14.43 1 88.94 21 LYS B CA 1
ATOM 710 C C . LYS B 1 21 ? 10.242 -8.781 -14.32 1 88.94 21 LYS B C 1
ATOM 712 O O . LYS B 1 21 ? 10.805 -9.508 -15.141 1 88.94 21 LYS B O 1
ATOM 717 N N . ARG B 1 22 ? 10.867 -8.156 -13.336 1 90.06 22 ARG B N 1
ATOM 718 C CA . ARG B 1 22 ? 12.328 -8.141 -13.305 1 90.06 22 ARG B CA 1
ATOM 719 C C . ARG B 1 22 ? 12.859 -8.711 -11.992 1 90.06 22 ARG B C 1
ATOM 721 O O . ARG B 1 22 ? 14.062 -8.922 -11.852 1 90.06 22 ARG B O 1
ATOM 728 N N . GLN B 1 23 ? 12.047 -8.867 -11.016 1 90.25 23 GLN B N 1
ATOM 729 C CA . GLN B 1 23 ? 12.43 -9.391 -9.711 1 90.25 23 GLN B CA 1
ATOM 730 C C . GLN B 1 23 ? 13.445 -8.477 -9.031 1 90.25 23 GLN B C 1
ATOM 732 O O . GLN B 1 23 ? 14.414 -8.953 -8.43 1 90.25 23 GLN B O 1
ATOM 737 N N . THR B 1 24 ? 13.305 -7.266 -9.258 1 93.62 24 THR B N 1
ATOM 738 C CA . THR B 1 24 ? 14.141 -6.246 -8.625 1 93.62 24 THR B CA 1
ATOM 739 C C . THR B 1 24 ? 13.281 -5.125 -8.055 1 93.62 24 THR B C 1
ATOM 741 O O . THR B 1 24 ? 12.109 -4.984 -8.414 1 93.62 24 THR B O 1
ATOM 744 N N . ILE B 1 25 ? 13.891 -4.367 -7.086 1 95.19 25 ILE B N 1
ATOM 745 C CA . ILE B 1 25 ? 13.219 -3.236 -6.457 1 95.19 25 ILE B CA 1
ATOM 746 C C . ILE B 1 25 ? 14.133 -2.014 -6.484 1 95.19 25 ILE B C 1
ATOM 748 O O . ILE B 1 25 ? 15.312 -2.104 -6.137 1 95.19 25 ILE B O 1
ATOM 752 N N . HIS B 1 26 ? 13.578 -0.84 -6.945 1 96.81 26 HIS B N 1
ATOM 753 C CA . HIS B 1 26 ? 14.312 0.418 -7.016 1 96.81 26 HIS B CA 1
ATOM 754 C C . HIS B 1 26 ? 13.453 1.587 -6.547 1 96.81 26 HIS B C 1
ATOM 756 O O . HIS B 1 26 ? 13.148 2.494 -7.328 1 96.81 26 HIS B O 1
ATOM 762 N N . VAL B 1 27 ? 13.172 1.605 -5.25 1 96.94 27 VAL B N 1
ATOM 763 C CA . VAL B 1 27 ? 12.242 2.588 -4.699 1 96.94 27 VAL B CA 1
ATOM 764 C C . VAL B 1 27 ? 12.812 3.994 -4.875 1 96.94 27 VAL B C 1
ATOM 766 O O . VAL B 1 27 ? 12.102 4.914 -5.277 1 96.94 27 VAL B O 1
ATOM 769 N N . PHE B 1 28 ? 14.133 4.117 -4.641 1 94.94 28 PHE B N 1
ATOM 770 C CA . PHE B 1 28 ? 14.766 5.43 -4.723 1 94.94 28 PHE B CA 1
ATOM 771 C C . PHE B 1 28 ? 14.648 6 -6.129 1 94.94 28 PHE B C 1
ATOM 773 O O . PHE B 1 28 ? 14.25 7.152 -6.309 1 94.94 28 PHE B O 1
ATOM 780 N N . ASP B 1 29 ? 14.969 5.176 -7.07 1 96.88 29 ASP B N 1
ATOM 781 C CA . ASP B 1 29 ? 14.906 5.621 -8.461 1 96.88 29 ASP B CA 1
ATOM 782 C C . ASP B 1 29 ? 13.461 5.91 -8.875 1 96.88 29 ASP B C 1
ATOM 784 O O . ASP B 1 29 ? 13.211 6.855 -9.625 1 96.88 29 ASP B O 1
ATOM 788 N N . THR B 1 30 ? 12.578 5.07 -8.461 1 96.94 30 THR B N 1
ATOM 789 C CA . THR B 1 30 ? 11.172 5.254 -8.789 1 96.94 30 THR B CA 1
ATOM 790 C C . THR B 1 30 ? 10.656 6.586 -8.234 1 96.94 30 THR B C 1
ATOM 792 O O . THR B 1 30 ? 10 7.344 -8.953 1 96.94 30 THR B O 1
ATOM 795 N N . VAL B 1 31 ? 10.984 6.914 -6.988 1 96.25 31 VAL B N 1
ATOM 796 C CA . VAL B 1 31 ? 10.57 8.156 -6.352 1 96.25 31 VAL B CA 1
ATOM 797 C C . VAL B 1 31 ? 11.227 9.344 -7.059 1 96.25 31 VAL B C 1
ATOM 799 O O . VAL B 1 31 ? 10.578 10.359 -7.32 1 96.25 31 VAL B O 1
ATOM 802 N N . LYS B 1 32 ? 12.484 9.227 -7.27 1 95.69 32 LYS B N 1
ATOM 803 C CA . LYS B 1 32 ? 13.219 10.281 -7.969 1 95.69 32 LYS B CA 1
ATOM 804 C C . LYS B 1 32 ? 12.555 10.625 -9.297 1 95.69 32 LYS B C 1
ATOM 806 O O . LYS B 1 32 ? 12.383 11.797 -9.625 1 95.69 32 LYS B O 1
ATOM 811 N N . ASN B 1 33 ? 12.234 9.617 -10.062 1 95.81 33 ASN B N 1
ATOM 812 C CA . ASN B 1 33 ? 11.578 9.82 -11.352 1 95.81 33 ASN B CA 1
ATOM 813 C C . ASN B 1 33 ? 10.188 10.422 -11.188 1 95.81 33 ASN B C 1
ATOM 815 O O . ASN B 1 33 ? 9.781 11.273 -11.984 1 95.81 33 ASN B O 1
ATOM 819 N N . MET B 1 34 ? 9.438 9.945 -10.234 1 94.25 34 MET B N 1
ATOM 820 C CA . MET B 1 34 ? 8.102 10.453 -9.945 1 94.25 34 MET B CA 1
ATOM 821 C C . MET B 1 34 ? 8.141 11.938 -9.602 1 94.25 34 ME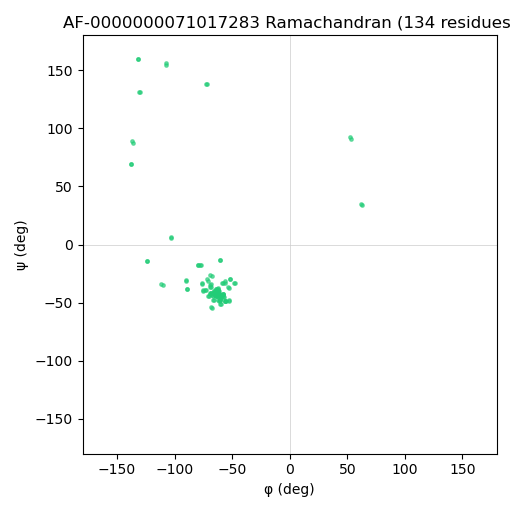T B C 1
ATOM 823 O O . MET B 1 34 ? 7.246 12.688 -9.977 1 94.25 34 MET B O 1
ATOM 827 N N . LYS B 1 35 ? 9.188 12.406 -8.977 1 94.44 35 LYS B N 1
ATOM 828 C CA . LYS B 1 35 ? 9.305 13.781 -8.508 1 94.44 35 LYS B CA 1
ATOM 829 C C . LYS B 1 35 ? 9.617 14.734 -9.664 1 94.44 35 LYS B C 1
ATOM 831 O O . LYS B 1 35 ? 9.477 15.945 -9.523 1 94.44 35 LYS B O 1
ATOM 836 N N . VAL B 1 36 ? 10.055 14.211 -10.727 1 94.56 36 VAL B N 1
ATOM 837 C CA . VAL B 1 36 ? 10.219 15.023 -11.93 1 94.56 36 VAL B CA 1
ATOM 838 C C . VAL B 1 36 ? 8.883 15.656 -12.305 1 94.56 36 VAL B C 1
ATOM 840 O O . VAL B 1 36 ? 8.836 16.828 -12.688 1 94.56 36 VAL B O 1
ATOM 843 N N . SER B 1 37 ? 7.793 14.836 -12.234 1 92.06 37 SER B N 1
ATOM 844 C CA . SER B 1 37 ? 6.461 15.312 -12.594 1 92.06 37 SER B CA 1
ATOM 845 C C . SER B 1 37 ? 5.738 15.906 -11.391 1 92.06 37 SER B C 1
ATOM 847 O O . SER B 1 37 ? 4.883 16.781 -11.539 1 92.06 37 SER B O 1
ATOM 849 N N . ASN B 1 38 ? 5.953 15.469 -10.203 1 92.88 38 ASN B N 1
ATOM 850 C CA . ASN B 1 38 ? 5.34 15.938 -8.961 1 92.88 38 ASN B CA 1
ATOM 851 C C . ASN B 1 38 ? 6.375 16.078 -7.848 1 92.88 38 ASN B C 1
ATOM 853 O O . ASN B 1 38 ? 6.559 15.156 -7.051 1 92.88 38 ASN B O 1
ATOM 857 N N . PRO B 1 39 ? 6.973 17.188 -7.785 1 92.94 39 PRO B N 1
ATOM 858 C CA . PRO B 1 39 ? 8.062 17.406 -6.828 1 92.94 39 PRO B CA 1
ATOM 859 C C . PRO B 1 39 ? 7.609 17.234 -5.379 1 92.94 39 PRO B C 1
ATOM 861 O O . PRO B 1 39 ? 8.445 17.062 -4.484 1 92.94 39 PRO B O 1
ATOM 864 N N . ASN B 1 40 ? 6.316 17.188 -5.184 1 90.81 40 ASN B N 1
ATOM 865 C CA . ASN B 1 40 ? 5.816 17.125 -3.812 1 90.81 40 ASN B CA 1
ATOM 866 C C . ASN B 1 40 ? 5.363 15.719 -3.436 1 90.81 40 ASN B C 1
ATOM 868 O O . ASN B 1 40 ? 4.812 15.508 -2.354 1 90.81 40 ASN B O 1
ATOM 872 N N . ALA B 1 41 ? 5.648 14.859 -4.402 1 90.12 41 ALA B N 1
ATOM 873 C CA . ALA B 1 41 ? 5.328 13.469 -4.094 1 90.12 41 ALA B CA 1
ATOM 874 C C . ALA B 1 41 ? 6.305 12.898 -3.07 1 90.12 41 ALA B C 1
ATOM 876 O O . ALA B 1 41 ? 7.516 13.109 -3.166 1 90.12 41 ALA B O 1
ATOM 877 N N . ILE B 1 42 ? 5.875 12.18 -2.143 1 90.06 42 ILE B N 1
ATOM 878 C CA . ILE B 1 42 ? 6.715 11.531 -1.144 1 90.06 42 ILE B CA 1
ATOM 879 C C . ILE B 1 42 ? 7.637 12.555 -0.493 1 90.06 42 ILE B C 1
ATOM 881 O O . ILE B 1 42 ? 8.75 12.789 -0.967 1 90.06 42 ILE B O 1
ATOM 885 N N . ARG B 1 43 ? 7.383 13.148 0.487 1 86.25 43 ARG B N 1
ATOM 886 C CA . ARG B 1 43 ? 8.086 14.297 1.044 1 86.25 43 ARG B CA 1
ATOM 887 C C . ARG B 1 43 ? 8.781 13.93 2.355 1 86.25 43 ARG B C 1
ATOM 889 O O . ARG B 1 43 ? 9.852 14.461 2.666 1 86.25 43 ARG B O 1
ATOM 896 N N . THR B 1 44 ? 8.219 13.133 3.033 1 88.06 44 THR B N 1
ATOM 897 C CA . THR B 1 44 ? 8.742 12.859 4.371 1 88.06 44 THR B CA 1
ATOM 898 C C . THR B 1 44 ? 9.406 11.492 4.422 1 88.06 44 THR B C 1
ATOM 900 O O . THR B 1 44 ? 9.133 10.625 3.586 1 88.06 44 THR B O 1
ATOM 903 N N . LYS B 1 45 ? 10.297 11.336 5.344 1 91.31 45 LYS B N 1
ATOM 904 C CA . LYS B 1 45 ? 10.898 10.039 5.633 1 91.31 45 LYS B CA 1
ATOM 905 C C . LYS B 1 45 ? 9.828 8.984 5.902 1 91.31 45 LYS B C 1
ATOM 907 O O . LYS B 1 45 ? 9.992 7.816 5.543 1 91.31 45 LYS B O 1
ATOM 912 N N . GLU B 1 46 ? 8.789 9.398 6.547 1 90.88 46 GLU B N 1
ATOM 913 C CA . GLU B 1 46 ? 7.695 8.492 6.875 1 90.88 46 GLU B CA 1
ATOM 914 C C . GLU B 1 46 ? 7.012 7.969 5.613 1 90.88 46 GLU B C 1
ATOM 916 O O . GLU B 1 46 ? 6.617 6.805 5.551 1 90.88 46 GLU B O 1
ATOM 921 N N . ASP B 1 47 ? 6.883 8.828 4.652 1 92.75 47 ASP B N 1
ATOM 922 C CA . ASP B 1 47 ? 6.312 8.406 3.377 1 92.75 47 ASP B CA 1
ATOM 923 C C . ASP B 1 47 ? 7.18 7.344 2.709 1 92.75 47 ASP B C 1
ATOM 925 O O . ASP B 1 47 ? 6.664 6.355 2.188 1 92.75 47 ASP B O 1
ATOM 929 N N . TYR B 1 48 ? 8.469 7.652 2.809 1 93.25 48 TYR B N 1
ATOM 930 C CA . TYR B 1 48 ? 9.422 6.723 2.211 1 93.25 48 TYR B CA 1
ATOM 931 C C . TYR B 1 48 ? 9.383 5.371 2.916 1 93.25 48 TYR B C 1
ATOM 933 O O . TYR B 1 48 ? 9.383 4.324 2.264 1 93.25 48 TYR B O 1
ATOM 941 N N . MET B 1 49 ? 9.344 5.395 4.156 1 94.5 49 MET B N 1
ATOM 942 C CA . MET B 1 49 ? 9.289 4.18 4.961 1 94.5 49 MET B CA 1
ATOM 943 C C . MET B 1 49 ? 8.016 3.389 4.664 1 94.5 49 MET B C 1
ATOM 945 O O . MET B 1 49 ? 8.047 2.158 4.613 1 94.5 49 MET B O 1
ATOM 949 N N . MET B 1 50 ? 6.949 4.07 4.457 1 95.12 50 MET B N 1
ATOM 950 C CA . MET B 1 50 ? 5.684 3.41 4.141 1 95.12 50 MET B CA 1
ATOM 951 C C . MET B 1 50 ? 5.785 2.637 2.832 1 95.12 50 MET B C 1
ATOM 953 O O . MET B 1 50 ? 5.273 1.521 2.725 1 95.12 50 MET B O 1
ATOM 957 N N . CYS B 1 51 ? 6.441 3.186 1.818 1 96.94 51 CYS B N 1
ATOM 958 C CA . CYS B 1 51 ? 6.672 2.484 0.56 1 96.94 51 CYS B CA 1
ATOM 959 C C . CYS B 1 51 ? 7.414 1.174 0.792 1 96.94 51 CYS B C 1
ATOM 961 O O . CYS B 1 51 ? 6.996 0.125 0.296 1 96.94 51 CYS B O 1
ATOM 963 N N . HIS B 1 52 ? 8.422 1.3 1.624 1 97.12 52 HIS B N 1
ATOM 964 C CA . HIS B 1 52 ? 9.219 0.114 1.903 1 97.12 52 HIS B CA 1
ATOM 965 C C . HIS B 1 52 ? 8.414 -0.927 2.674 1 97.12 52 HIS B C 1
ATOM 967 O O . HIS B 1 52 ? 8.508 -2.123 2.391 1 97.12 52 HIS B O 1
ATOM 973 N N . GLN B 1 53 ? 7.719 -0.528 3.592 1 96.94 53 GLN B N 1
ATOM 974 C CA . GLN B 1 53 ? 6.926 -1.44 4.41 1 96.94 53 GLN B CA 1
ATOM 975 C C . GLN B 1 53 ? 5.902 -2.189 3.564 1 96.94 53 GLN B C 1
ATOM 977 O O . GLN B 1 53 ? 5.773 -3.412 3.672 1 96.94 53 GLN B O 1
ATOM 982 N N . LEU B 1 54 ? 5.191 -1.504 2.736 1 97.69 54 LEU B N 1
ATOM 983 C CA . LEU B 1 54 ? 4.176 -2.111 1.888 1 97.69 54 LEU B CA 1
ATOM 984 C C . LEU B 1 54 ? 4.801 -3.098 0.907 1 97.69 54 LEU B C 1
ATOM 986 O O . LEU B 1 54 ? 4.273 -4.191 0.7 1 97.69 54 LEU B O 1
ATOM 990 N N . LEU B 1 55 ? 5.965 -2.73 0.319 1 96.94 55 LEU B N 1
ATOM 991 C CA . LEU B 1 55 ? 6.641 -3.604 -0.633 1 96.94 55 LEU B CA 1
ATOM 992 C C . LEU B 1 55 ? 7.191 -4.844 0.063 1 96.94 55 LEU B C 1
ATOM 994 O O . LEU B 1 55 ? 7.164 -5.941 -0.503 1 96.94 55 LEU B O 1
ATOM 998 N N . ASN B 1 56 ? 7.676 -4.652 1.312 1 95.56 56 ASN B N 1
ATOM 999 C CA . ASN B 1 56 ? 8.133 -5.797 2.092 1 95.56 56 ASN B CA 1
ATOM 1000 C C . ASN B 1 56 ? 6.984 -6.754 2.404 1 95.56 56 ASN B C 1
ATOM 1002 O O . ASN B 1 56 ? 7.156 -7.973 2.363 1 95.56 56 ASN B O 1
ATOM 1006 N N . CYS B 1 57 ? 5.875 -6.238 2.764 1 95.62 57 CYS B N 1
ATOM 1007 C CA . CYS B 1 57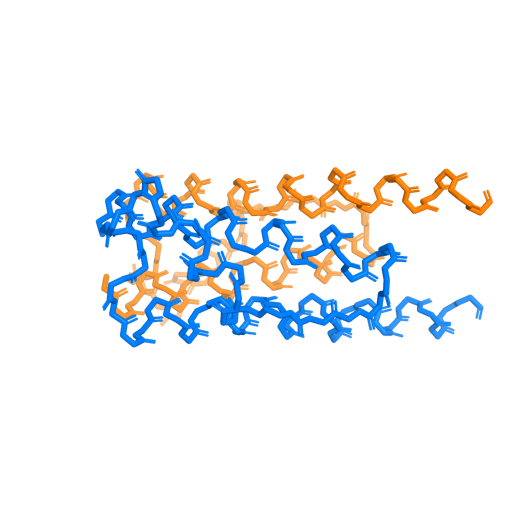 ? 4.684 -7.051 2.979 1 95.62 57 CYS B CA 1
ATOM 1008 C C . CYS B 1 57 ? 4.348 -7.867 1.736 1 95.62 57 CYS B C 1
ATOM 1010 O O . CYS B 1 57 ? 4.109 -9.07 1.827 1 95.62 57 CYS B O 1
ATOM 1012 N N . TYR B 1 58 ? 4.336 -7.211 0.608 1 94.19 58 TYR B N 1
ATOM 1013 C CA . TYR B 1 58 ? 4.07 -7.883 -0.659 1 94.19 58 TYR B CA 1
ATOM 1014 C C . TYR B 1 58 ? 5.043 -9.031 -0.886 1 94.19 58 TYR B C 1
ATOM 1016 O O . TYR B 1 58 ? 4.633 -10.148 -1.218 1 94.19 58 TYR B O 1
ATOM 1024 N N . LEU B 1 59 ? 6.289 -8.836 -0.728 1 91.38 59 LEU B N 1
ATOM 1025 C CA . LEU B 1 59 ? 7.336 -9.828 -0.965 1 91.38 59 LEU B CA 1
ATOM 1026 C C . LEU B 1 59 ? 7.195 -11 -0.005 1 91.38 59 LEU B C 1
ATOM 1028 O O . LEU B 1 59 ? 7.371 -12.156 -0.402 1 91.38 59 LEU B O 1
ATOM 1032 N N . THR B 1 60 ? 6.914 -10.664 1.223 1 92.31 60 THR B N 1
ATOM 1033 C CA . THR B 1 60 ? 6.766 -11.695 2.246 1 92.31 60 THR B CA 1
ATOM 1034 C C . THR B 1 60 ? 5.598 -12.617 1.92 1 92.31 60 THR B C 1
ATOM 1036 O O . THR B 1 60 ? 5.711 -13.836 2.029 1 92.31 60 THR B O 1
ATOM 1039 N N . GLU B 1 61 ? 4.543 -12.023 1.469 1 88.38 61 GLU B N 1
ATOM 1040 C CA . GLU B 1 61 ? 3.354 -12.812 1.162 1 88.38 61 GLU B CA 1
ATOM 1041 C C . GLU B 1 61 ? 3.521 -13.578 -0.147 1 88.38 61 GLU B C 1
ATOM 1043 O O . GLU B 1 61 ? 3 -14.688 -0.298 1 88.38 61 GLU B O 1
ATOM 1048 N N . MET B 1 62 ? 4.23 -13.039 -1.175 1 81.31 62 MET B N 1
ATOM 1049 C CA . MET B 1 62 ? 4.477 -13.695 -2.459 1 81.31 62 MET B CA 1
ATOM 1050 C C . MET B 1 62 ? 5.402 -14.891 -2.295 1 81.31 62 MET B C 1
ATOM 1052 O O . MET B 1 62 ? 5.281 -15.875 -3.023 1 81.31 62 MET B O 1
ATOM 1056 N N . GLN B 1 63 ? 6.422 -14.742 -1.496 1 78.25 63 GLN B N 1
ATOM 1057 C CA . GLN B 1 63 ? 7.336 -15.852 -1.254 1 78.25 63 GLN B CA 1
ATOM 1058 C C . GLN B 1 63 ? 6.586 -17.078 -0.727 1 78.25 63 GLN B C 1
ATOM 1060 O O . GLN B 1 63 ? 6.934 -18.219 -1.053 1 78.25 63 GLN B O 1
ATOM 1065 N N . ASP B 1 64 ? 5.578 -16.891 -0.034 1 66.75 64 ASP B N 1
ATOM 1066 C CA . ASP B 1 64 ? 4.758 -18 0.444 1 66.75 64 ASP B CA 1
ATOM 1067 C C . ASP B 1 64 ? 4.02 -18.672 -0.709 1 66.75 64 ASP B C 1
ATOM 1069 O O . ASP B 1 64 ? 3.686 -19.859 -0.633 1 66.75 64 ASP B O 1
ATOM 1073 N N . TYR B 1 65 ? 3.762 -17.953 -1.755 1 57.88 65 TYR B N 1
ATOM 1074 C CA . TYR B 1 65 ? 3.156 -18.531 -2.941 1 57.88 65 TYR B CA 1
ATOM 1075 C C . TYR B 1 65 ? 4.117 -19.5 -3.625 1 57.88 65 TYR B C 1
ATOM 1077 O O . TYR B 1 65 ? 3.707 -20.547 -4.125 1 57.88 65 TYR B O 1
ATOM 1085 N N . ASP B 1 66 ? 5.336 -19.016 -3.953 1 50.78 66 ASP B N 1
ATOM 1086 C CA . ASP B 1 66 ? 6.305 -19.906 -4.602 1 50.78 66 ASP B CA 1
ATOM 1087 C C . ASP B 1 66 ? 6.473 -21.203 -3.816 1 50.78 66 ASP B C 1
ATOM 1089 O O . ASP B 1 66 ? 6.742 -22.25 -4.398 1 50.78 66 ASP B O 1
ATOM 1093 N N . VAL B 1 67 ? 6.293 -21.172 -2.5 1 43 67 VAL B N 1
ATOM 1094 C CA . VAL B 1 67 ? 6.402 -22.438 -1.777 1 43 67 VAL B CA 1
ATOM 1095 C C . VAL B 1 67 ? 5.199 -23.312 -2.088 1 43 67 VAL B C 1
ATOM 1097 O O . VAL B 1 67 ? 5.27 -24.547 -1.964 1 43 67 VAL B O 1
ATOM 1100 N N . ILE B 1 68 ? 4.113 -22.734 -2.361 1 39.81 68 ILE B N 1
ATOM 1101 C CA . ILE B 1 68 ? 2.967 -23.609 -2.566 1 39.81 68 ILE B CA 1
ATOM 1102 C C . ILE B 1 68 ? 3.01 -24.203 -3.977 1 39.81 68 ILE B C 1
ATOM 1104 O O . ILE B 1 68 ? 2.328 -25.188 -4.266 1 39.81 68 ILE B O 1
ATOM 1108 N N . VAL B 1 69 ? 3.805 -23.641 -4.973 1 34.19 69 VAL B N 1
ATOM 1109 C CA . VAL B 1 69 ? 3.84 -24.438 -6.195 1 34.19 69 VAL B CA 1
ATOM 1110 C C . VAL B 1 69 ? 4.859 -25.562 -6.051 1 34.19 69 VAL B C 1
ATOM 1112 O O . VAL B 1 69 ? 5.941 -25.359 -5.5 1 34.19 69 VAL B O 1
#